Protein AF-A0A2T7TRV6-F1 (afdb_monomer_lite)

Foldseek 3Di:
DPPVVVVVVLVVVLLVQLVVQLVVVCVVVPVDDDSVVSSVVSNVVCVVVVVPDPPDPDDPDCPDDDD

Sequence (67 aa):
MSDTLSAAVIATSQDERIRQRAYEIWESEGRTGNPEDHWFRAERELADQGQERPDAIGEIPDEQLTE

Structure (mmCIF, N/CA/C/O backbone):
data_AF-A0A2T7TRV6-F1
#
_entry.id   AF-A0A2T7TRV6-F1
#
loop_
_atom_site.group_PDB
_atom_site.id
_atom_site.type_symbol
_atom_site.label_atom_id
_atom_site.label_alt_id
_atom_site.label_comp_id
_atom_site.label_asym_id
_atom_site.label_entity_id
_atom_site.label_seq_id
_atom_site.pdbx_PDB_ins_code
_atom_site.Cartn_x
_atom_site.Cartn_y
_atom_site.Cartn_z
_atom_site.occupancy
_atom_site.B_iso_or_equiv
_atom_site.auth_seq_id
_atom_site.auth_comp_id
_atom_site.auth_asym_id
_atom_site.auth_atom_id
_atom_site.pdbx_PDB_model_num
ATOM 1 N N . MET A 1 1 ? 29.128 0.777 -22.837 1.00 46.22 1 MET A N 1
ATOM 2 C CA . MET A 1 1 ? 28.773 -0.544 -22.273 1.00 46.22 1 MET A CA 1
ATOM 3 C C . MET A 1 1 ? 27.933 -0.299 -21.021 1.00 46.22 1 MET A C 1
ATOM 5 O O . MET A 1 1 ? 28.413 -0.530 -19.922 1.00 46.22 1 MET A O 1
ATOM 9 N N . SER A 1 2 ? 26.724 0.251 -21.181 1.00 48.09 2 SER A N 1
ATOM 10 C CA . SER A 1 2 ? 25.967 0.846 -20.060 1.00 48.09 2 SER A CA 1
ATOM 11 C C . SER A 1 2 ? 24.625 0.164 -19.772 1.00 48.09 2 SER A C 1
ATOM 13 O O . SER A 1 2 ? 23.887 0.631 -18.918 1.00 48.09 2 SER A O 1
ATOM 15 N N . ASP A 1 3 ? 24.318 -0.961 -20.424 1.00 58.66 3 ASP A N 1
ATOM 16 C CA . ASP A 1 3 ? 22.996 -1.600 -20.305 1.00 58.66 3 ASP A CA 1
ATOM 17 C C . ASP A 1 3 ? 22.859 -2.575 -19.119 1.00 58.66 3 ASP A C 1
ATOM 19 O O . ASP A 1 3 ? 21.755 -2.944 -18.734 1.00 58.66 3 ASP A O 1
ATOM 23 N N . THR A 1 4 ? 23.960 -2.989 -18.482 1.00 56.34 4 THR A N 1
ATOM 24 C CA . THR A 1 4 ? 23.916 -3.985 -17.391 1.00 56.34 4 THR A CA 1
ATOM 25 C C . THR A 1 4 ? 23.910 -3.386 -15.987 1.00 56.34 4 THR A C 1
ATOM 27 O O . THR A 1 4 ? 23.529 -4.073 -15.043 1.00 56.34 4 THR A O 1
ATOM 30 N N . LEU A 1 5 ? 24.290 -2.115 -15.827 1.00 54.62 5 LEU A N 1
ATOM 31 C CA . LEU A 1 5 ? 24.178 -1.421 -14.536 1.00 54.62 5 LEU A CA 1
ATOM 32 C C . LEU A 1 5 ? 22.713 -1.061 -14.229 1.00 54.62 5 LEU A C 1
ATOM 34 O O . LEU A 1 5 ? 22.314 -1.054 -13.067 1.00 54.62 5 LEU A O 1
ATOM 38 N N . SER A 1 6 ? 21.893 -0.875 -15.269 1.00 55.47 6 SER A N 1
ATOM 39 C CA . SER A 1 6 ? 20.467 -0.556 -15.161 1.00 55.47 6 SER A CA 1
ATOM 40 C C . SER A 1 6 ? 19.637 -1.719 -14.609 1.00 55.47 6 SER A C 1
ATOM 42 O O . SER A 1 6 ? 18.801 -1.509 -13.743 1.00 55.47 6 SER A O 1
ATOM 44 N N . ALA A 1 7 ? 19.882 -2.968 -15.013 1.00 56.00 7 ALA A N 1
ATOM 45 C CA . ALA A 1 7 ? 19.067 -4.092 -14.530 1.00 56.00 7 ALA A CA 1
ATOM 46 C C . ALA A 1 7 ? 19.267 -4.387 -13.028 1.00 56.00 7 ALA A C 1
ATOM 48 O O . ALA A 1 7 ? 18.307 -4.694 -12.322 1.00 56.00 7 ALA A O 1
ATOM 49 N N . ALA A 1 8 ? 20.499 -4.254 -12.524 1.00 57.84 8 ALA A N 1
ATOM 50 C CA . ALA A 1 8 ? 20.802 -4.510 -11.116 1.00 57.84 8 ALA A CA 1
ATOM 51 C C . ALA A 1 8 ? 20.233 -3.423 -10.185 1.00 57.84 8 ALA A C 1
ATOM 53 O O . ALA A 1 8 ? 19.695 -3.755 -9.131 1.00 57.84 8 ALA A O 1
ATOM 54 N N . VAL A 1 9 ? 20.290 -2.143 -10.586 1.00 59.00 9 VAL A N 1
ATOM 55 C CA . VAL A 1 9 ? 19.713 -1.041 -9.793 1.00 59.00 9 VAL A CA 1
ATOM 56 C C . VAL A 1 9 ? 18.185 -1.024 -9.853 1.00 59.00 9 VAL A C 1
ATOM 58 O O . VAL A 1 9 ? 17.540 -0.648 -8.880 1.00 59.00 9 VAL A O 1
ATOM 61 N N . ILE A 1 10 ? 17.581 -1.470 -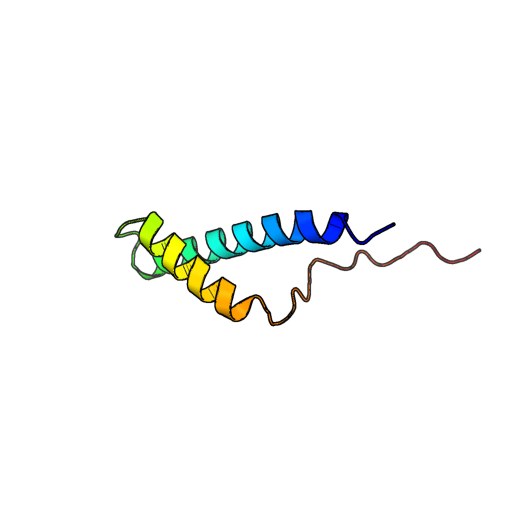10.959 1.00 63.53 10 ILE A N 1
ATOM 62 C CA . ILE A 1 10 ? 16.119 -1.573 -11.086 1.00 63.53 10 ILE A CA 1
ATOM 63 C C . ILE A 1 10 ? 15.579 -2.642 -10.127 1.00 63.53 10 ILE A C 1
ATOM 65 O O . ILE A 1 10 ? 14.595 -2.383 -9.439 1.00 63.53 10 ILE A O 1
ATOM 69 N N . ALA A 1 11 ? 16.257 -3.790 -10.003 1.00 65.31 11 ALA A N 1
ATOM 70 C CA . ALA A 1 11 ? 15.867 -4.839 -9.059 1.00 65.31 11 ALA A CA 1
ATOM 71 C C . ALA A 1 11 ? 15.935 -4.371 -7.592 1.00 65.31 11 ALA A C 1
ATOM 73 O O . ALA A 1 11 ? 15.023 -4.651 -6.817 1.00 65.31 11 ALA A O 1
ATOM 74 N N . THR A 1 12 ? 16.965 -3.604 -7.208 1.00 68.75 12 THR A N 1
ATOM 75 C CA . THR A 1 12 ? 17.056 -3.044 -5.846 1.00 68.75 12 THR A CA 1
ATOM 76 C C . THR A 1 12 ? 16.076 -1.892 -5.621 1.00 68.75 12 THR A C 1
ATOM 78 O O . THR A 1 12 ? 15.511 -1.775 -4.538 1.00 68.75 12 THR A O 1
ATOM 81 N N . SER A 1 13 ? 15.819 -1.072 -6.644 1.00 74.81 13 SER A N 1
ATOM 82 C CA . SER A 1 13 ? 14.847 0.031 -6.573 1.00 74.81 13 SER A CA 1
ATOM 83 C C . SER A 1 13 ? 13.407 -0.476 -6.458 1.00 74.81 13 SER A C 1
ATOM 85 O O . SER A 1 13 ? 12.579 0.151 -5.800 1.00 74.81 13 SER A O 1
ATOM 87 N N . GLN A 1 14 ? 13.094 -1.610 -7.089 1.00 76.56 14 GLN A N 1
ATOM 88 C CA . GLN A 1 14 ? 11.785 -2.249 -6.978 1.00 76.56 14 GLN A CA 1
ATOM 89 C C . GLN A 1 14 ? 11.564 -2.815 -5.570 1.00 76.56 14 GLN A C 1
ATOM 91 O O . GLN A 1 14 ? 10.531 -2.530 -4.972 1.00 76.56 14 GLN A O 1
ATOM 96 N N . ASP A 1 15 ? 12.545 -3.528 -5.008 1.00 79.38 15 ASP A N 1
ATOM 97 C CA . ASP A 1 15 ? 12.494 -4.037 -3.627 1.00 79.38 15 ASP A CA 1
ATOM 98 C C . ASP A 1 15 ? 12.315 -2.907 -2.597 1.00 79.38 15 ASP A C 1
ATOM 100 O O . ASP A 1 15 ? 11.504 -3.004 -1.675 1.00 79.38 15 ASP A O 1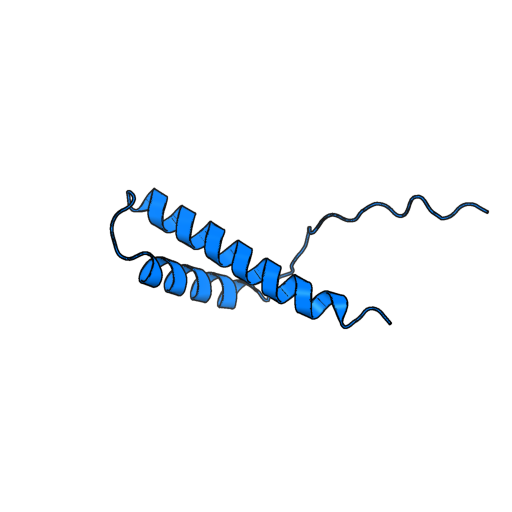
ATOM 104 N N . GLU A 1 16 ? 13.015 -1.785 -2.789 1.00 82.75 16 GLU A N 1
ATOM 105 C CA . GLU A 1 16 ? 12.894 -0.620 -1.912 1.00 82.75 16 GLU A CA 1
ATOM 106 C C . GLU A 1 16 ? 11.505 0.026 -1.981 1.00 82.75 16 GLU A C 1
ATOM 108 O O . GLU A 1 16 ? 10.932 0.369 -0.943 1.00 82.75 16 GLU A O 1
ATOM 113 N N . ARG A 1 17 ? 10.912 0.116 -3.177 1.00 84.12 17 ARG A N 1
ATOM 114 C CA . ARG A 1 17 ? 9.528 0.581 -3.335 1.00 84.12 17 ARG A CA 1
ATOM 115 C C . ARG A 1 17 ? 8.531 -0.357 -2.662 1.00 84.12 17 ARG A C 1
ATOM 117 O O . ARG A 1 17 ? 7.626 0.127 -1.986 1.00 84.12 17 ARG A O 1
ATOM 124 N N . ILE A 1 18 ? 8.714 -1.674 -2.787 1.00 88.25 18 ILE A N 1
ATOM 125 C CA . ILE A 1 18 ? 7.852 -2.671 -2.130 1.00 88.25 18 ILE A CA 1
ATOM 126 C C . ILE A 1 18 ? 7.932 -2.524 -0.616 1.00 88.25 18 ILE A C 1
ATOM 128 O O . ILE A 1 18 ? 6.897 -2.473 0.047 1.00 88.25 18 ILE A O 1
ATOM 132 N N . ARG A 1 19 ? 9.139 -2.349 -0.071 1.00 86.56 19 ARG A N 1
ATOM 133 C CA . ARG A 1 19 ? 9.343 -2.105 1.360 1.00 86.56 19 ARG A CA 1
ATOM 134 C C . ARG A 1 19 ? 8.641 -0.838 1.840 1.00 86.56 19 ARG A C 1
ATOM 136 O O . ARG A 1 19 ? 7.961 -0.885 2.864 1.00 86.56 19 ARG A O 1
ATOM 143 N N . GLN A 1 20 ? 8.799 0.277 1.124 1.00 87.88 20 GLN A N 1
ATOM 144 C CA . GLN A 1 20 ? 8.135 1.539 1.466 1.00 87.88 20 GLN A CA 1
ATOM 145 C C . GLN A 1 20 ? 6.616 1.370 1.453 1.00 87.88 20 GLN A C 1
ATOM 147 O O . GLN A 1 20 ? 5.954 1.684 2.440 1.00 87.88 20 GLN A O 1
ATOM 152 N N . ARG A 1 21 ? 6.079 0.766 0.390 1.00 89.88 21 ARG A N 1
ATOM 153 C CA . ARG A 1 21 ? 4.640 0.594 0.223 1.00 89.88 21 ARG A CA 1
ATOM 154 C C . ARG A 1 21 ? 4.032 -0.352 1.256 1.00 89.88 21 ARG A C 1
ATOM 156 O O . ARG A 1 21 ? 2.980 -0.056 1.816 1.00 89.88 21 ARG A O 1
ATOM 163 N N . ALA A 1 22 ? 4.709 -1.456 1.564 1.00 90.81 22 ALA A N 1
ATOM 164 C CA . ALA A 1 22 ? 4.291 -2.382 2.614 1.00 90.81 22 ALA A CA 1
ATOM 165 C C . ALA A 1 22 ? 4.279 -1.705 3.994 1.00 90.81 22 ALA A C 1
ATOM 167 O O . ALA A 1 22 ? 3.364 -1.933 4.784 1.00 90.81 22 ALA A O 1
ATOM 168 N N . TYR A 1 23 ? 5.264 -0.845 4.275 1.00 88.19 23 TYR A N 1
ATOM 169 C CA . TYR A 1 23 ? 5.330 -0.089 5.524 1.00 88.19 23 TYR A CA 1
ATOM 170 C C . TYR A 1 23 ? 4.205 0.950 5.634 1.00 88.19 23 TYR A C 1
ATOM 172 O O . TYR A 1 23 ? 3.583 1.056 6.689 1.00 88.19 23 TYR A O 1
ATOM 180 N N . GLU A 1 24 ? 3.897 1.672 4.554 1.00 88.81 24 GLU A N 1
ATOM 181 C CA . GLU A 1 24 ? 2.770 2.613 4.506 1.00 88.81 24 GLU A CA 1
ATOM 182 C C . GLU A 1 24 ? 1.429 1.912 4.756 1.00 88.81 24 GLU A C 1
ATOM 184 O O . GLU A 1 24 ? 0.628 2.382 5.565 1.00 88.81 24 GLU A O 1
ATOM 189 N N . ILE A 1 25 ? 1.200 0.762 4.108 1.00 87.31 25 ILE A N 1
ATOM 190 C CA . ILE A 1 25 ? -0.001 -0.064 4.308 1.00 87.31 25 ILE A CA 1
ATOM 191 C C . ILE A 1 25 ? -0.092 -0.510 5.773 1.00 87.31 25 ILE A C 1
ATOM 193 O O . ILE A 1 25 ? -1.120 -0.319 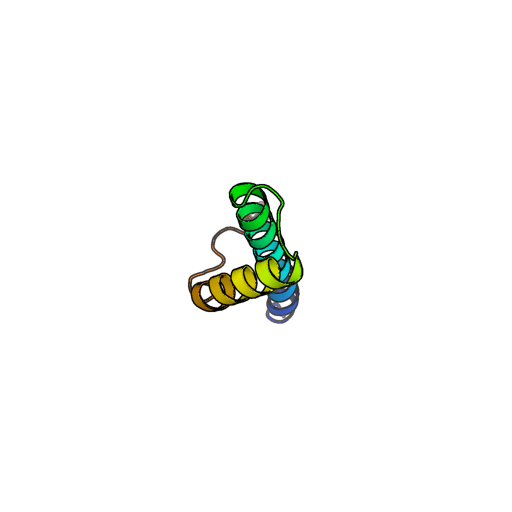6.421 1.00 87.31 25 ILE A O 1
ATOM 197 N N . TRP A 1 26 ? 1.006 -1.030 6.323 1.00 88.50 26 TRP A N 1
ATOM 198 C CA . TRP A 1 26 ? 1.070 -1.477 7.712 1.00 88.50 26 TRP A CA 1
ATOM 199 C C . TRP A 1 26 ? 0.815 -0.342 8.710 1.00 88.50 26 TRP A C 1
ATOM 201 O O . TRP A 1 26 ? 0.109 -0.535 9.701 1.00 88.50 26 TRP A O 1
ATOM 211 N N . GLU A 1 27 ? 1.346 0.855 8.461 1.00 89.56 27 GLU A N 1
ATOM 212 C CA . GLU A 1 27 ? 1.108 2.021 9.308 1.00 89.56 27 GLU A CA 1
ATOM 213 C C . GLU A 1 27 ? -0.347 2.504 9.222 1.00 89.56 27 GLU A C 1
ATOM 215 O O . GLU A 1 27 ? -0.961 2.752 10.264 1.00 89.56 27 GLU A O 1
ATOM 220 N N . SER A 1 28 ? -0.929 2.553 8.018 1.00 84.75 28 SER A N 1
ATOM 221 C CA . SER A 1 28 ? -2.339 2.907 7.805 1.00 84.75 28 SER A CA 1
ATOM 222 C C . SER A 1 28 ? -3.312 1.913 8.437 1.00 84.75 28 SER A C 1
ATOM 224 O O . SER A 1 28 ? -4.353 2.326 8.947 1.00 84.75 28 SER A O 1
ATOM 226 N N . GLU A 1 29 ? -2.984 0.622 8.447 1.00 84.81 29 GLU A N 1
ATOM 227 C CA . GLU A 1 29 ? -3.808 -0.406 9.094 1.00 84.81 29 GLU A CA 1
ATOM 228 C C . GLU A 1 29 ? -3.641 -0.427 10.624 1.00 84.81 29 GLU A C 1
ATOM 230 O O . GLU A 1 29 ? -4.378 -1.123 11.319 1.00 84.81 29 GLU A O 1
ATOM 235 N N . GLY A 1 30 ? -2.734 0.384 11.181 1.00 85.75 30 GLY A N 1
ATOM 236 C CA . GLY A 1 30 ? -2.547 0.522 12.626 1.00 85.75 30 GLY A CA 1
ATOM 237 C C . GLY A 1 30 ? -1.510 -0.436 13.206 1.00 85.75 30 GLY A C 1
ATOM 238 O O . GLY A 1 30 ? -1.587 -0.795 14.381 1.00 85.75 30 GLY A O 1
ATOM 239 N N . ARG A 1 31 ? -0.526 -0.837 12.396 1.00 78.12 31 ARG A N 1
ATOM 240 C CA . ARG A 1 31 ? 0.588 -1.725 12.763 1.00 78.12 31 ARG A CA 1
ATOM 241 C C . ARG A 1 31 ? 0.148 -3.123 13.199 1.00 78.12 31 ARG A C 1
ATOM 243 O O . ARG A 1 31 ? 0.820 -3.786 13.988 1.00 78.12 31 ARG A O 1
ATOM 250 N N . THR A 1 32 ? -0.988 -3.568 12.675 1.00 78.25 32 THR A N 1
ATOM 251 C CA . THR A 1 32 ? -1.585 -4.876 12.954 1.00 78.25 32 THR A CA 1
ATOM 252 C C . THR A 1 32 ? -1.538 -5.771 11.714 1.00 78.25 32 THR A C 1
ATOM 254 O O . THR A 1 32 ? -1.523 -5.295 10.578 1.00 78.25 32 THR A O 1
ATOM 257 N N . GLY A 1 33 ? -1.492 -7.083 11.933 1.00 75.62 33 GLY A N 1
ATOM 258 C CA . GLY A 1 33 ? -1.430 -8.083 10.868 1.00 75.62 33 GLY A CA 1
ATOM 259 C C . GLY A 1 33 ? -0.020 -8.579 10.545 1.00 75.62 33 GLY A C 1
ATOM 260 O O . GLY A 1 33 ? 0.943 -8.302 11.261 1.00 75.62 33 GLY A O 1
ATOM 261 N N . ASN A 1 34 ? 0.063 -9.376 9.479 1.00 85.12 34 ASN A N 1
ATOM 262 C CA . ASN A 1 34 ? 1.272 -10.093 9.096 1.00 85.12 34 ASN A CA 1
ATOM 263 C C . ASN A 1 34 ? 2.089 -9.259 8.093 1.00 85.12 34 ASN A C 1
ATOM 265 O O . ASN A 1 34 ? 1.550 -8.886 7.050 1.00 85.12 34 ASN A O 1
ATOM 269 N N . PRO A 1 35 ? 3.378 -8.984 8.360 1.00 79.56 35 PRO A N 1
ATOM 270 C CA . PRO A 1 35 ? 4.207 -8.172 7.469 1.00 79.56 35 PRO A CA 1
ATOM 271 C C . PRO A 1 35 ? 4.375 -8.804 6.081 1.00 79.56 35 PRO A C 1
ATOM 273 O O . PRO A 1 35 ? 4.495 -8.082 5.099 1.00 79.56 35 PRO A O 1
ATOM 276 N N . GLU A 1 36 ? 4.333 -10.135 5.987 1.00 85.12 36 GLU A N 1
ATOM 277 C CA . GLU A 1 36 ? 4.402 -10.862 4.715 1.00 85.12 36 GLU A CA 1
ATOM 278 C C . GLU A 1 36 ? 3.175 -10.593 3.831 1.00 85.12 36 GLU A C 1
ATOM 280 O O . GLU A 1 36 ? 3.324 -10.350 2.639 1.00 85.12 36 GLU A O 1
ATOM 285 N N . ASP A 1 37 ? 1.968 -10.558 4.404 1.00 88.88 37 ASP A N 1
ATOM 286 C CA . ASP A 1 37 ? 0.728 -10.271 3.663 1.00 88.88 37 ASP A CA 1
ATOM 287 C C . ASP A 1 37 ? 0.752 -8.849 3.079 1.00 88.88 37 ASP A C 1
ATOM 289 O O . ASP A 1 37 ? 0.420 -8.624 1.911 1.00 88.88 37 ASP A O 1
ATOM 293 N N . HIS A 1 38 ? 1.234 -7.894 3.881 1.00 88.56 38 HIS A N 1
ATOM 294 C CA . HIS A 1 38 ? 1.424 -6.501 3.472 1.00 88.56 38 HIS A CA 1
ATOM 295 C C . HIS A 1 38 ? 2.493 -6.368 2.388 1.00 88.56 38 HIS A C 1
ATOM 297 O O . HIS A 1 38 ? 2.309 -5.614 1.431 1.00 88.56 38 HIS A O 1
ATOM 303 N N . TRP A 1 39 ? 3.572 -7.147 2.497 1.00 88.75 39 TRP A N 1
ATOM 304 C CA . TRP A 1 39 ? 4.619 -7.225 1.484 1.00 88.75 39 TRP A CA 1
ATOM 305 C C . TRP A 1 39 ? 4.087 -7.766 0.154 1.00 88.75 39 TRP A C 1
ATOM 307 O O . TRP A 1 39 ? 4.265 -7.120 -0.874 1.00 88.75 39 TRP A O 1
ATOM 317 N N . PHE A 1 40 ? 3.364 -8.891 0.156 1.00 89.81 40 PHE A N 1
ATOM 318 C CA . PHE A 1 40 ? 2.777 -9.460 -1.065 1.00 89.81 40 PHE A CA 1
ATOM 319 C C . PHE A 1 40 ? 1.735 -8.535 -1.705 1.00 89.81 40 PHE A C 1
ATOM 321 O O . PHE A 1 40 ? 1.629 -8.469 -2.933 1.00 89.81 40 PHE A O 1
ATOM 328 N N . ARG A 1 41 ? 0.965 -7.797 -0.894 1.00 88.44 41 ARG A N 1
ATOM 329 C CA . ARG A 1 41 ? 0.027 -6.780 -1.388 1.00 88.44 41 ARG A CA 1
ATOM 330 C C . ARG A 1 41 ? 0.769 -5.631 -2.077 1.00 88.44 41 ARG A C 1
ATOM 332 O O . ARG A 1 41 ? 0.399 -5.271 -3.193 1.00 88.44 41 ARG A O 1
ATOM 339 N N . ALA A 1 42 ? 1.814 -5.098 -1.446 1.00 90.06 42 ALA A N 1
ATOM 340 C CA . ALA A 1 42 ? 2.652 -4.039 -2.004 1.00 90.06 42 ALA A CA 1
ATOM 341 C C . ALA A 1 42 ? 3.389 -4.481 -3.278 1.00 90.06 42 ALA A C 1
ATOM 343 O O . ALA A 1 42 ? 3.430 -3.738 -4.256 1.00 90.06 42 ALA A O 1
ATOM 344 N N . GLU A 1 43 ? 3.924 -5.704 -3.291 1.00 88.56 43 GLU A N 1
ATOM 345 C CA . GLU A 1 43 ? 4.593 -6.299 -4.449 1.00 88.56 43 GLU A CA 1
ATOM 346 C C . GLU A 1 43 ? 3.655 -6.395 -5.648 1.00 88.56 43 GLU A C 1
ATOM 348 O O . GLU A 1 43 ? 4.019 -5.955 -6.735 1.00 88.56 43 GLU A O 1
ATOM 353 N N . ARG A 1 44 ? 2.428 -6.898 -5.461 1.00 88.25 44 ARG A N 1
ATOM 354 C CA . ARG A 1 44 ? 1.430 -6.945 -6.541 1.00 88.25 44 ARG A CA 1
ATOM 355 C C . ARG A 1 44 ? 1.057 -5.562 -7.055 1.00 88.25 44 ARG A C 1
ATOM 357 O O . ARG A 1 44 ? 0.918 -5.398 -8.261 1.00 88.25 44 ARG A O 1
ATOM 364 N N . GLU A 1 45 ? 0.886 -4.593 -6.161 1.00 85.19 45 GLU A N 1
ATOM 365 C CA . GLU A 1 45 ? 0.516 -3.228 -6.541 1.00 85.19 45 GLU A CA 1
ATOM 366 C C . GLU A 1 45 ? 1.630 -2.556 -7.358 1.00 85.19 45 GLU A C 1
ATOM 368 O O . GLU A 1 45 ? 1.367 -1.934 -8.382 1.00 85.19 45 GLU A O 1
ATOM 373 N N . LEU A 1 46 ? 2.891 -2.763 -6.977 1.00 81.19 46 LEU A N 1
ATOM 374 C CA . LEU A 1 46 ? 4.043 -2.211 -7.691 1.00 81.19 46 LEU A CA 1
ATOM 375 C C . LEU A 1 46 ? 4.453 -3.011 -8.925 1.00 81.19 46 LEU A C 1
ATOM 377 O O . LEU A 1 46 ? 5.034 -2.436 -9.837 1.00 81.19 46 LEU A O 1
ATOM 381 N N . ALA A 1 47 ? 4.177 -4.312 -8.986 1.00 80.44 47 ALA A N 1
ATOM 382 C CA . ALA A 1 47 ? 4.388 -5.107 -10.192 1.00 80.44 47 ALA A CA 1
ATOM 383 C C . ALA A 1 47 ? 3.429 -4.681 -11.314 1.00 80.44 47 ALA A C 1
ATOM 385 O O . ALA A 1 47 ? 3.833 -4.64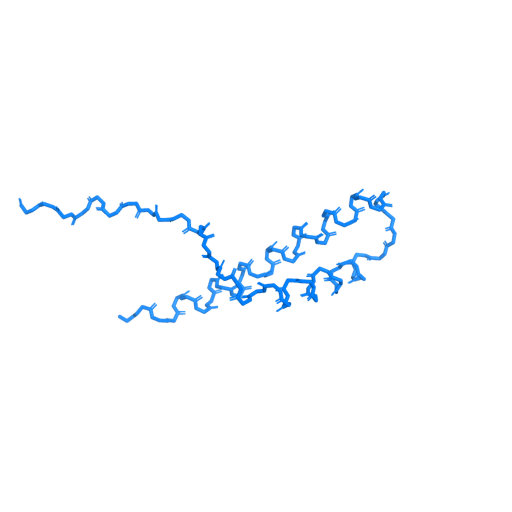8 -12.474 1.00 80.44 47 ALA A O 1
ATOM 386 N N . ASP A 1 48 ? 2.195 -4.309 -10.962 1.00 73.62 48 ASP A N 1
ATOM 387 C CA . ASP A 1 48 ? 1.201 -3.774 -11.899 1.00 73.62 48 ASP A CA 1
ATOM 388 C C . ASP A 1 48 ? 1.555 -2.337 -12.339 1.00 73.62 48 ASP A C 1
ATOM 390 O O . ASP A 1 48 ? 1.430 -1.993 -13.512 1.00 73.62 48 ASP A O 1
ATOM 394 N N . GLN A 1 49 ? 2.100 -1.516 -11.429 1.00 67.56 49 GLN A N 1
ATOM 395 C CA . GLN A 1 49 ? 2.500 -0.126 -11.716 1.00 67.56 49 GLN A CA 1
ATOM 396 C C . GLN A 1 49 ? 3.929 0.047 -12.266 1.00 67.56 49 GLN A C 1
ATOM 398 O O . GLN A 1 49 ? 4.257 1.085 -12.840 1.00 67.56 49 GLN A O 1
ATOM 403 N N . GLY A 1 50 ? 4.794 -0.960 -12.138 1.00 58.91 50 GLY A N 1
ATOM 404 C CA . GLY A 1 50 ? 6.224 -0.906 -12.468 1.00 58.91 50 GLY A CA 1
ATOM 405 C C . GLY A 1 50 ? 6.554 -0.766 -13.958 1.00 58.91 50 GLY A C 1
ATOM 406 O O . GLY A 1 50 ? 7.727 -0.661 -14.315 1.00 58.91 50 GLY A O 1
ATOM 407 N N . GLN A 1 51 ? 5.546 -0.739 -14.833 1.00 53.00 51 GLN A N 1
ATOM 408 C CA . GLN A 1 51 ? 5.722 -0.440 -16.255 1.00 53.00 51 GLN A CA 1
ATOM 409 C C . GLN A 1 51 ? 5.684 1.065 -16.564 1.00 53.00 51 GLN A C 1
ATOM 411 O O . GLN A 1 51 ? 6.156 1.481 -17.624 1.00 53.00 51 GLN A O 1
ATOM 416 N N . GLU A 1 52 ? 5.190 1.902 -15.649 1.00 48.25 52 GLU A N 1
ATOM 417 C CA . GLU A 1 52 ? 5.053 3.341 -15.873 1.00 48.25 52 GLU A CA 1
ATOM 418 C C . GLU A 1 52 ? 6.217 4.104 -15.235 1.00 48.25 52 GLU A C 1
ATOM 420 O O . GLU A 1 52 ? 6.089 4.743 -14.202 1.00 48.25 52 GLU A O 1
ATOM 425 N N . ARG A 1 53 ? 7.368 4.001 -15.911 1.00 46.34 53 ARG A N 1
ATOM 426 C CA . ARG A 1 53 ? 8.584 4.827 -15.800 1.00 46.34 53 ARG A CA 1
ATOM 427 C C . ARG A 1 53 ? 9.176 5.023 -14.391 1.00 46.34 53 ARG A C 1
ATOM 429 O O . ARG A 1 53 ? 8.631 5.754 -13.567 1.00 46.34 53 ARG A O 1
ATOM 436 N N . PRO A 1 54 ? 10.409 4.538 -14.144 1.00 51.78 54 PRO A N 1
ATOM 437 C CA . PRO A 1 54 ? 11.237 5.063 -13.068 1.00 51.78 54 PRO A CA 1
ATOM 438 C C . PRO A 1 54 ? 11.769 6.448 -13.482 1.00 51.78 54 PRO A C 1
ATOM 440 O O . PRO A 1 54 ? 12.962 6.632 -13.689 1.00 51.78 54 PRO A O 1
ATOM 443 N N . ASP A 1 55 ? 10.879 7.423 -13.656 1.00 52.84 55 ASP A N 1
ATOM 444 C CA . ASP A 1 55 ? 11.265 8.826 -13.738 1.00 52.84 55 ASP A CA 1
ATOM 445 C C . ASP A 1 55 ? 11.666 9.273 -12.319 1.00 52.84 55 ASP A C 1
ATOM 447 O O . ASP A 1 55 ? 10.923 9.072 -11.357 1.00 52.84 55 ASP A O 1
ATOM 451 N N . ALA A 1 56 ? 12.858 9.861 -12.206 1.00 48.50 56 ALA A N 1
ATOM 452 C CA . ALA A 1 56 ? 13.476 10.428 -11.002 1.00 48.50 56 ALA A CA 1
ATOM 453 C C . ALA A 1 56 ? 14.239 9.475 -10.052 1.00 48.50 56 ALA A C 1
ATOM 455 O O . ALA A 1 56 ? 14.085 9.548 -8.833 1.00 48.50 56 ALA A O 1
ATOM 456 N N . ILE A 1 57 ? 15.185 8.684 -10.574 1.00 52.72 57 ILE A N 1
ATOM 457 C CA . ILE A 1 57 ? 16.478 8.592 -9.871 1.00 52.72 57 ILE A CA 1
ATOM 458 C C . ILE A 1 57 ? 17.345 9.717 -10.428 1.00 52.72 57 ILE A C 1
ATOM 460 O O . ILE A 1 57 ? 17.599 9.764 -11.627 1.00 52.72 57 ILE A O 1
ATOM 464 N N . GLY A 1 58 ? 17.684 10.657 -9.544 1.00 48.34 58 GLY A N 1
ATOM 465 C CA . GLY A 1 58 ? 18.292 11.948 -9.838 1.00 48.34 58 GLY A CA 1
ATOM 466 C C . GLY A 1 58 ? 19.392 11.891 -10.889 1.00 48.34 58 GLY A C 1
ATOM 467 O O . GLY A 1 58 ? 20.471 11.348 -10.660 1.00 48.34 58 GLY A O 1
ATOM 468 N N . GLU A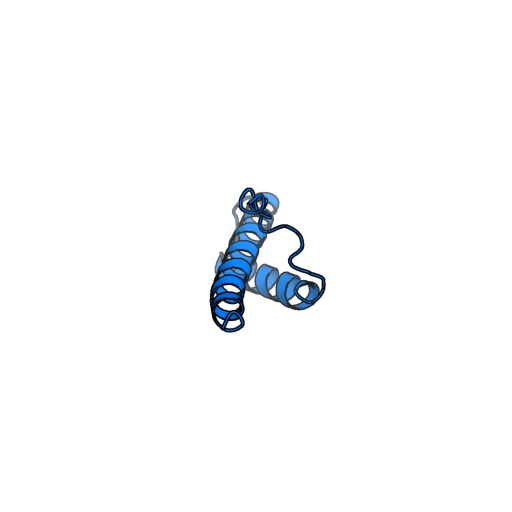 1 59 ? 19.085 12.518 -12.017 1.00 47.81 59 GLU A N 1
ATOM 469 C CA . GLU A 1 59 ? 20.032 13.130 -12.930 1.00 47.81 59 GLU A CA 1
ATOM 470 C C . GLU A 1 59 ? 21.044 13.942 -12.108 1.00 47.81 59 GLU A C 1
ATOM 472 O O . GLU A 1 59 ? 20.745 15.014 -11.585 1.00 47.81 59 GLU A O 1
ATOM 477 N N . ILE A 1 60 ? 22.237 13.384 -11.921 1.00 54.28 60 ILE A N 1
ATOM 478 C CA . ILE A 1 60 ? 23.424 14.182 -11.628 1.00 54.28 60 ILE A CA 1
ATOM 479 C C . ILE A 1 60 ? 23.696 14.982 -12.908 1.00 54.28 60 ILE A C 1
ATOM 481 O O . ILE A 1 60 ? 23.947 14.351 -13.937 1.00 54.28 60 ILE A O 1
ATOM 485 N N . PRO A 1 61 ? 23.593 16.327 -12.902 1.00 53.19 61 PRO A N 1
ATOM 486 C CA . PRO A 1 61 ? 23.862 17.109 -14.098 1.00 53.19 61 PRO A CA 1
ATOM 487 C C . PRO A 1 61 ? 25.319 16.899 -14.513 1.00 53.19 61 PRO A C 1
ATOM 489 O O . PRO A 1 61 ? 26.236 16.999 -13.696 1.00 53.19 61 PRO A O 1
ATOM 492 N N . ASP A 1 62 ? 25.502 16.573 -15.789 1.00 58.62 62 ASP A N 1
ATOM 493 C CA . ASP A 1 62 ? 26.790 16.425 -16.458 1.00 58.62 62 ASP A CA 1
ATOM 494 C C . ASP A 1 62 ? 27.498 17.792 -16.510 1.00 58.62 62 ASP A C 1
ATOM 496 O O . ASP A 1 62 ? 27.425 18.533 -17.485 1.00 58.62 62 ASP A O 1
ATOM 500 N N . GLU A 1 63 ? 28.156 18.171 -15.415 1.00 57.97 63 GLU A N 1
ATOM 501 C CA . GLU A 1 63 ? 29.042 19.338 -15.343 1.00 57.97 63 GLU A CA 1
ATOM 502 C C . GLU A 1 63 ? 30.424 18.998 -15.942 1.00 57.97 63 GLU A C 1
ATOM 504 O O . GLU A 1 63 ? 31.454 19.276 -15.342 1.00 57.97 63 GLU A O 1
ATOM 509 N N . GLN A 1 64 ? 30.480 18.319 -17.098 1.00 55.88 64 GLN A N 1
ATOM 510 C CA . GLN A 1 64 ? 31.735 17.807 -17.672 1.00 55.88 64 GLN A CA 1
ATOM 511 C C . GLN A 1 64 ? 31.835 17.969 -19.201 1.00 55.88 64 GLN A C 1
ATOM 513 O O . GLN A 1 64 ? 32.452 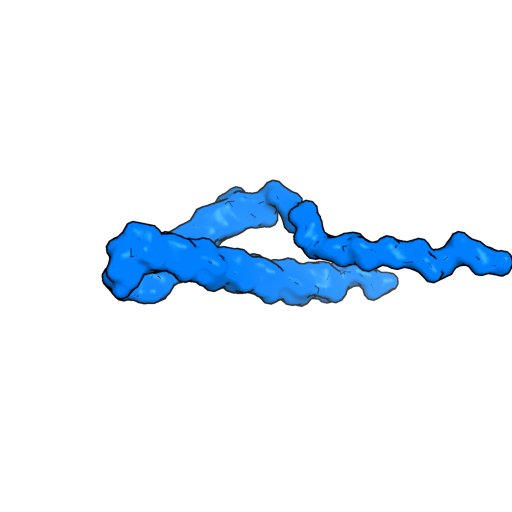17.146 -19.879 1.00 55.88 64 GLN A O 1
ATOM 518 N N . LEU A 1 65 ? 31.313 19.069 -19.757 1.00 63.47 65 LEU A N 1
ATOM 519 C CA . LEU A 1 65 ? 31.583 19.441 -21.151 1.00 63.47 65 LEU A CA 1
ATOM 520 C C . LEU A 1 65 ? 31.735 20.958 -21.336 1.00 63.47 65 LEU A C 1
ATOM 522 O O . LEU A 1 65 ? 30.804 21.670 -21.701 1.00 63.47 65 LEU A O 1
ATOM 526 N N . THR A 1 66 ? 32.948 21.463 -21.109 1.00 53.75 66 THR A N 1
ATOM 527 C CA . THR A 1 66 ? 33.514 22.579 -21.883 1.00 53.75 66 THR A CA 1
ATOM 528 C C . THR A 1 66 ? 35.028 22.384 -21.950 1.00 53.75 66 THR A C 1
ATOM 530 O O . THR A 1 66 ? 35.684 22.233 -20.920 1.00 53.75 66 THR A O 1
ATOM 533 N N . GLU A 1 67 ? 35.512 22.294 -23.189 1.00 65.88 67 GLU A N 1
ATOM 534 C CA . GLU A 1 67 ? 36.905 22.118 -23.628 1.00 65.88 67 GLU A CA 1
ATOM 535 C C . GLU A 1 67 ? 37.844 23.267 -23.230 1.00 65.88 67 GLU A C 1
ATOM 537 O O . GLU A 1 67 ? 37.371 24.422 -23.108 1.00 65.88 67 GLU A O 1
#

Radius of gyration: 16.57 Å; chains: 1; bounding box: 41×33×37 Å

pLDDT: mean 71.36, std 15.48, range [46.22, 90.81]

Secondary structure (DSSP, 8-state):
--HHHHHHHHHHHHHHHHHHHHHHHHHHTTS-S-HHHHHHHHHHHHHHHTTS--TTS----------